Protein AF-A0A4Y1Z799-F1 (afdb_monomer)

Sequence (78 aa):
MSEQVPINYSTTDQAAYFYYTDDSGQNRVVWFEDVRSLFAKAQLVYDSRIAGIGSWQINFPMAVYPWVFTHFFQIRKV

Secondary structure (DSSP, 8-state):
---SPPPEEETTTTEEEEEEE-TTS-EEEEEE--HHHHHHHHHHHHHTT-S----S-TT-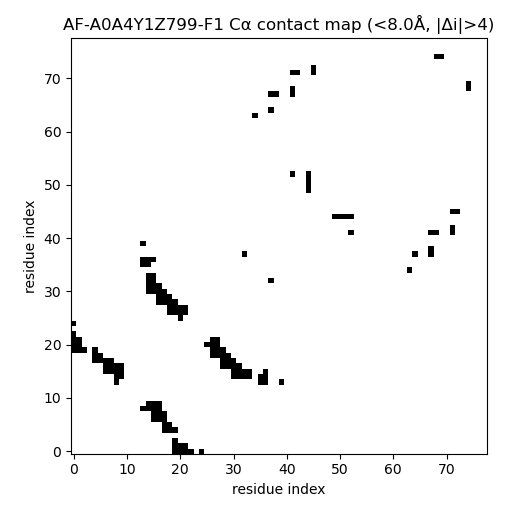--TTHHHHHHHH------

Foldseek 3Di:
DDPPWDWDADPVVQWIKTWDQDPVRDIDMDIDDDPRSLLVVLVCCQVVVPVDDDDPDPPDPHPCVVVSDVVRDDDDDD

Mean predicted aligned error: 3.4 Å

InterPro domains:
  IPR029070 Chitinase insertion domain superfamily [G3DSA:3.10.50.10] (1-32)
  IPR051887 Glycosyl Hydrolase 18 Domain-Containing Protein [PTHR46290] (5-69)

pLDDT: mean 94.72, std 4.95, range [77.5, 98.56]

Organism: NCBI:txid2078

Radius of gyration: 15.94 Å; Cα contacts (8 Å, |Δi|>4): 78; chains: 1; bounding box: 41×18×42 Å

Nearest PDB structures (foldseek):
  5jh8-assembly1_A  TM=9.037E-01  e=3.280E-03  Chromobacterium violaceum ATCC 12472
  3dmj-assembly1_A  TM=4.012E-01  e=9.117E-02  HIV-1 M:B_HXB2R
  1rtd-assembly1_A  TM=4.235E-01  e=2.313E-01  Human immunodeficiency virus 1
  3kle-assembly3_I  TM=4.180E-01  e=2.472E-01  Human immunodeficiency virus type 1 BH10
  7z24-assembly1_A  TM=4.107E-01  e=2.824E-01  Human immunodeficiency virus type 1 BH10

Structure (mmCIF, N/CA/C/O backbone):
data_AF-A0A4Y1Z799-F1
#
_entry.id   AF-A0A4Y1Z799-F1
#
loop_
_atom_site.group_PDB
_atom_site.id
_atom_site.type_symbol
_atom_site.label_atom_id
_atom_site.label_alt_id
_atom_site.label_comp_id
_atom_site.label_asym_id
_atom_site.label_entity_id
_atom_site.label_seq_id
_atom_site.pdbx_PDB_ins_code
_atom_site.Cartn_x
_atom_site.Cartn_y
_atom_site.Cartn_z
_atom_site.occupancy
_atom_site.B_iso_or_equiv
_atom_site.auth_seq_id
_atom_site.auth_comp_id
_atom_site.auth_asym_id
_atom_site.auth_atom_id
_atom_site.pdbx_PDB_model_num
ATOM 1 N N . MET A 1 1 ? -10.378 2.800 23.752 1.00 84.62 1 MET A N 1
ATOM 2 C CA . MET A 1 1 ? -9.871 2.402 22.426 1.00 84.62 1 MET A CA 1
ATOM 3 C C . MET A 1 1 ? -10.097 0.909 22.223 1.00 84.62 1 MET A C 1
ATOM 5 O O . MET A 1 1 ? -9.908 0.156 23.170 1.00 84.62 1 MET A O 1
ATOM 9 N N . SER A 1 2 ? -10.525 0.469 21.036 1.00 89.56 2 SER A N 1
ATOM 10 C CA . SER A 1 2 ? -10.574 -0.962 20.695 1.00 89.56 2 SER A CA 1
ATOM 11 C C . SER A 1 2 ? -9.184 -1.471 20.309 1.00 89.56 2 SER A C 1
ATOM 13 O O . SER A 1 2 ? -8.525 -0.861 19.465 1.00 89.56 2 SER A O 1
ATOM 15 N N . GLU A 1 3 ? -8.770 -2.603 20.866 1.00 90.06 3 GLU A N 1
ATOM 16 C CA . GLU A 1 3 ? -7.464 -3.219 20.614 1.00 90.06 3 GLU A CA 1
ATOM 17 C C . GLU A 1 3 ? -7.593 -4.512 19.794 1.00 90.06 3 GLU A C 1
ATOM 19 O O . GLU A 1 3 ? -8.687 -5.050 19.638 1.00 90.06 3 GLU A O 1
ATOM 24 N N . GLN A 1 4 ? -6.467 -5.006 19.263 1.00 93.69 4 GLN A N 1
ATOM 25 C CA . GLN A 1 4 ? -6.377 -6.285 18.533 1.00 93.69 4 GLN A CA 1
ATOM 26 C C . GLN A 1 4 ? -7.348 -6.408 17.341 1.00 93.69 4 GLN A C 1
ATOM 28 O O . GLN A 1 4 ? -7.885 -7.477 17.051 1.00 93.69 4 GLN A O 1
ATOM 33 N N . VAL A 1 5 ? -7.564 -5.303 16.629 1.00 96.94 5 VAL A N 1
ATOM 34 C CA . VAL A 1 5 ? -8.441 -5.255 15.453 1.00 96.94 5 VAL A CA 1
ATOM 35 C C . VAL A 1 5 ? -7.795 -5.924 14.228 1.00 96.94 5 VAL A C 1
ATOM 37 O O . VAL A 1 5 ? -6.576 -5.842 14.053 1.00 96.94 5 VAL A O 1
ATOM 40 N N . PRO A 1 6 ? -8.579 -6.581 13.351 1.00 97.44 6 PRO A N 1
ATOM 41 C CA . PRO A 1 6 ? -8.045 -7.226 12.158 1.00 97.44 6 PRO A CA 1
ATOM 42 C C . PRO A 1 6 ? -7.611 -6.202 11.101 1.00 97.44 6 PRO A C 1
ATOM 44 O O . PRO A 1 6 ? -8.312 -5.226 10.825 1.00 97.44 6 PRO A O 1
ATOM 47 N N . ILE A 1 7 ? -6.480 -6.477 10.451 1.00 98.06 7 ILE A N 1
ATOM 48 C CA . ILE A 1 7 ? -6.033 -5.748 9.261 1.00 98.06 7 ILE A CA 1
ATOM 49 C C . ILE A 1 7 ? -6.722 -6.342 8.030 1.00 98.06 7 ILE A C 1
ATOM 51 O O . ILE A 1 7 ? -6.564 -7.524 7.725 1.00 98.06 7 ILE A O 1
ATOM 55 N N . ASN A 1 8 ? -7.436 -5.497 7.294 1.00 98.31 8 ASN A N 1
ATOM 56 C CA . ASN A 1 8 ? -8.075 -5.818 6.023 1.00 98.31 8 ASN A CA 1
ATOM 57 C C . ASN A 1 8 ? -7.233 -5.304 4.846 1.00 98.31 8 ASN A C 1
ATOM 59 O O . ASN A 1 8 ? -6.270 -4.552 5.023 1.00 98.31 8 ASN A O 1
ATOM 63 N N . TYR A 1 9 ? -7.588 -5.722 3.631 1.00 98.56 9 TYR A N 1
ATOM 64 C CA . TYR A 1 9 ? -6.925 -5.286 2.404 1.00 98.56 9 TYR A CA 1
ATOM 65 C C . TYR A 1 9 ? -7.953 -4.999 1.315 1.00 98.56 9 TYR A C 1
ATOM 67 O O . TYR A 1 9 ? -8.765 -5.865 0.990 1.00 98.56 9 TYR A O 1
ATOM 75 N N . SER A 1 10 ? -7.917 -3.790 0.754 1.00 98.50 10 SER A N 1
ATOM 76 C CA . SER A 1 10 ? -8.751 -3.424 -0.390 1.00 98.50 10 SER A CA 1
ATOM 77 C C . SER A 1 10 ? -8.065 -3.880 -1.670 1.00 98.50 10 SER A C 1
ATOM 79 O O . SER A 1 10 ? -6.977 -3.409 -2.000 1.00 98.50 10 SER A O 1
ATOM 81 N N . THR A 1 11 ? -8.697 -4.788 -2.410 1.00 97.62 11 THR A N 1
ATOM 82 C CA . THR A 1 11 ? -8.201 -5.230 -3.720 1.00 97.62 11 THR A CA 1
ATOM 83 C C . THR A 1 11 ? -8.408 -4.175 -4.803 1.00 97.62 11 THR A C 1
ATOM 85 O O . THR A 1 11 ? -7.637 -4.139 -5.758 1.00 97.62 11 THR A O 1
ATOM 88 N N . THR A 1 12 ? -9.397 -3.294 -4.652 1.00 97.81 12 THR A N 1
ATOM 89 C CA . THR A 1 12 ? -9.629 -2.176 -5.575 1.00 97.81 12 THR A CA 1
ATOM 90 C C . THR A 1 12 ? -8.554 -1.104 -5.420 1.00 97.81 12 THR A C 1
ATOM 92 O O . THR A 1 12 ? -7.985 -0.664 -6.413 1.00 97.81 12 THR A O 1
ATOM 95 N N . ASP A 1 13 ? -8.235 -0.725 -4.178 1.00 98.19 13 ASP A N 1
ATOM 96 C CA . ASP A 1 13 ? -7.281 0.359 -3.889 1.00 98.19 13 ASP A CA 1
ATOM 97 C C . ASP A 1 13 ? -5.835 -0.136 -3.745 1.00 98.19 13 ASP A C 1
ATOM 99 O O . ASP A 1 13 ? -4.902 0.664 -3.698 1.00 98.19 13 ASP A O 1
ATOM 103 N N . GLN A 1 14 ? -5.643 -1.457 -3.648 1.00 98.38 14 GLN A N 1
ATOM 104 C CA . GLN A 1 14 ? -4.355 -2.098 -3.366 1.00 98.38 14 GLN A CA 1
ATOM 105 C C . GLN A 1 14 ? -3.682 -1.516 -2.110 1.00 98.38 14 GLN A C 1
ATOM 107 O O . GLN A 1 14 ? -2.485 -1.219 -2.109 1.00 98.38 14 GLN A O 1
ATOM 112 N N . ALA A 1 15 ? -4.455 -1.353 -1.032 1.00 98.38 15 ALA A N 1
ATOM 113 C CA . ALA A 1 15 ? -4.010 -0.755 0.227 1.00 98.38 15 ALA A CA 1
ATOM 114 C C . ALA A 1 15 ? -4.579 -1.490 1.448 1.00 98.38 15 ALA A C 1
ATOM 116 O O . ALA A 1 15 ? -5.697 -2.019 1.423 1.00 98.38 15 ALA A O 1
ATOM 117 N N . ALA A 1 16 ? -3.799 -1.513 2.529 1.00 98.38 16 ALA A N 1
ATOM 118 C CA . ALA A 1 16 ? -4.210 -2.100 3.794 1.00 98.38 16 ALA A CA 1
ATOM 119 C C . ALA A 1 16 ? -4.982 -1.078 4.632 1.00 98.38 16 ALA A C 1
ATOM 121 O O . ALA A 1 16 ? -4.702 0.124 4.602 1.00 98.38 16 ALA A O 1
ATOM 122 N N . TYR A 1 17 ? -5.951 -1.565 5.402 1.00 98.56 17 TYR A N 1
ATOM 123 C CA . TYR A 1 17 ? -6.711 -0.718 6.309 1.00 98.56 17 TYR A CA 1
ATOM 124 C C . TYR A 1 17 ? -7.253 -1.488 7.507 1.00 98.56 17 TYR A C 1
ATOM 126 O O . TYR A 1 17 ? -7.413 -2.708 7.470 1.00 98.56 17 TYR A O 1
ATOM 134 N N . PHE A 1 18 ? -7.578 -0.770 8.574 1.00 98.44 18 PHE A N 1
ATOM 135 C CA . PHE A 1 18 ? -8.339 -1.318 9.692 1.00 98.44 18 PHE A CA 1
ATOM 136 C C . PHE A 1 18 ? -9.254 -0.260 10.301 1.00 98.44 18 PHE A C 1
ATOM 138 O O . PHE A 1 18 ? -8.990 0.942 10.212 1.00 98.44 18 PHE A O 1
ATOM 145 N N . TYR A 1 19 ? -10.328 -0.730 10.928 1.00 98.00 19 TYR A N 1
ATOM 146 C CA . TYR A 1 19 ? -11.216 0.097 11.734 1.00 98.00 19 TYR A CA 1
ATOM 147 C C . TYR A 1 19 ? -10.884 -0.073 13.210 1.00 98.00 19 TYR A C 1
ATOM 149 O O . TYR A 1 19 ? -10.544 -1.172 13.646 1.00 98.00 19 TYR A O 1
ATOM 157 N N . TYR A 1 20 ? -11.01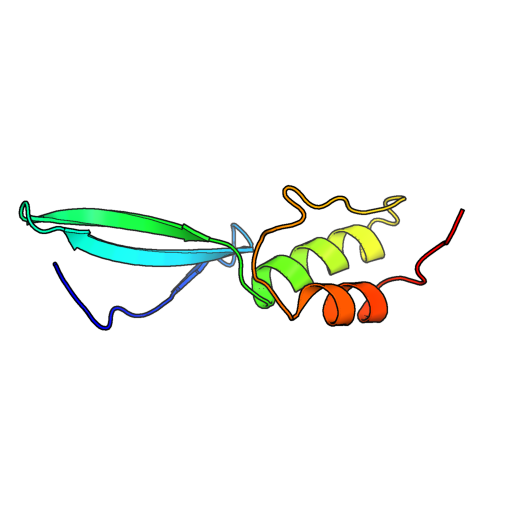8 1.001 13.979 1.00 97.75 20 TYR A N 1
ATOM 158 C CA . TYR A 1 20 ? -10.955 0.951 15.435 1.00 97.75 20 TYR A CA 1
ATOM 159 C C . TYR A 1 20 ? -11.903 1.992 16.036 1.00 97.75 20 TYR A C 1
ATOM 161 O O . TYR A 1 20 ? -12.251 2.979 15.386 1.00 97.75 20 TYR A O 1
ATOM 169 N N . THR A 1 21 ? -12.315 1.780 17.279 1.00 97.94 21 THR A N 1
ATOM 170 C CA . THR A 1 21 ? -13.064 2.758 18.069 1.00 97.94 21 THR A CA 1
ATOM 171 C C . THR A 1 21 ? -12.089 3.500 18.980 1.00 97.94 21 THR A C 1
ATOM 173 O O . THR A 1 21 ? -11.336 2.868 19.725 1.00 97.94 21 THR A O 1
ATOM 176 N N . ASP A 1 22 ? -12.066 4.831 18.913 1.00 96.38 22 ASP A N 1
ATOM 177 C CA . ASP A 1 22 ? -11.194 5.665 19.746 1.00 96.38 22 ASP A CA 1
ATOM 178 C C . ASP A 1 22 ? -11.721 5.826 21.188 1.00 96.38 22 ASP A C 1
ATOM 180 O O . ASP A 1 22 ? -12.768 5.291 21.555 1.00 96.38 22 ASP A O 1
ATOM 184 N N . ASP A 1 23 ? -10.981 6.538 22.040 1.00 96.31 23 ASP A N 1
ATOM 185 C CA . ASP A 1 23 ? -11.362 6.757 23.446 1.00 96.31 23 ASP A CA 1
ATOM 186 C C . ASP A 1 23 ? -12.608 7.634 23.624 1.00 96.31 23 ASP A C 1
ATOM 188 O O . ASP A 1 23 ? -13.234 7.607 24.681 1.00 96.31 23 ASP A O 1
ATOM 192 N N . SER A 1 24 ? -13.007 8.374 22.585 1.00 97.12 24 SER A N 1
ATOM 193 C CA . SER A 1 24 ? -14.253 9.145 22.565 1.00 97.12 24 SER A CA 1
ATOM 194 C C . SER A 1 24 ? -15.455 8.331 22.070 1.00 97.12 24 SER A C 1
ATOM 196 O O . SER A 1 24 ? -16.554 8.869 21.954 1.00 97.12 24 SER A O 1
ATOM 198 N N . GLY A 1 25 ? -15.260 7.042 21.767 1.00 96.00 25 GLY A N 1
ATOM 199 C CA . GLY A 1 25 ? -16.298 6.157 21.243 1.00 96.00 25 GLY A CA 1
ATOM 200 C C . GLY A 1 25 ? -16.562 6.321 19.743 1.00 96.00 25 GLY A C 1
ATOM 201 O O . GLY A 1 25 ? -17.539 5.770 19.239 1.00 96.00 25 GLY A O 1
ATOM 202 N N . GLN A 1 26 ? -15.721 7.059 19.010 1.00 97.62 26 GLN A N 1
ATOM 203 C CA . GLN A 1 26 ? -15.897 7.262 17.572 1.00 97.62 26 GLN A CA 1
ATOM 204 C C . GLN A 1 26 ? -15.194 6.173 16.768 1.00 97.62 26 GLN A C 1
ATOM 206 O O . GLN A 1 26 ? -14.045 5.818 17.037 1.00 97.62 26 GLN A O 1
ATOM 211 N N . ASN A 1 27 ? -15.864 5.694 15.723 1.00 97.06 27 ASN A N 1
ATOM 212 C CA . ASN A 1 27 ? -15.260 4.788 14.756 1.00 97.06 27 ASN A CA 1
ATOM 213 C C . ASN A 1 27 ? -14.318 5.557 13.826 1.00 97.06 27 ASN A C 1
ATOM 215 O O . ASN A 1 27 ? -14.686 6.570 13.230 1.00 97.06 27 ASN A O 1
ATOM 219 N N . ARG A 1 28 ? -13.103 5.042 13.681 1.00 97.56 28 ARG A N 1
ATOM 220 C CA . ARG A 1 28 ? -12.039 5.574 12.834 1.00 97.56 28 ARG A CA 1
ATOM 221 C C . ARG A 1 28 ? -11.582 4.502 11.856 1.00 97.56 28 ARG A C 1
ATOM 223 O O . ARG A 1 28 ? -11.735 3.309 12.112 1.00 97.56 28 ARG A O 1
ATOM 230 N N . VAL A 1 29 ? -10.981 4.939 10.756 1.00 97.94 29 VAL A N 1
ATOM 231 C CA . VAL A 1 29 ? -10.288 4.076 9.798 1.00 97.94 29 VAL A CA 1
ATOM 232 C C . VAL A 1 29 ? -8.861 4.571 9.620 1.00 97.94 29 VAL A C 1
ATOM 234 O O . VAL A 1 29 ? -8.625 5.777 9.538 1.00 97.94 29 VAL A O 1
ATOM 237 N N . VAL A 1 30 ? -7.918 3.637 9.557 1.00 97.94 30 VAL A N 1
ATOM 238 C CA . VAL A 1 30 ? -6.524 3.906 9.198 1.00 97.94 30 VAL A CA 1
ATOM 239 C C . VAL A 1 30 ? -6.236 3.196 7.890 1.00 97.94 30 VAL A C 1
ATOM 241 O O . VAL A 1 30 ? -6.449 1.991 7.794 1.00 97.94 30 VAL A O 1
ATOM 244 N N . TRP A 1 31 ? -5.733 3.944 6.913 1.00 98.44 31 TRP A N 1
ATOM 245 C CA . TRP A 1 31 ? -5.192 3.423 5.662 1.00 98.44 31 TRP A CA 1
ATOM 246 C C . TRP A 1 31 ? -3.675 3.505 5.704 1.00 98.44 31 TRP A C 1
ATOM 248 O O . TRP A 1 31 ? -3.122 4.511 6.153 1.00 98.44 31 TRP A O 1
ATOM 258 N N . PHE A 1 32 ? -3.005 2.449 5.261 1.00 96.31 32 PHE A N 1
ATOM 259 C CA . PHE A 1 32 ? -1.553 2.367 5.318 1.00 96.31 32 PHE A CA 1
ATOM 260 C C . PHE A 1 32 ? -0.993 1.415 4.257 1.00 96.31 32 PHE A C 1
ATOM 262 O O . PHE A 1 32 ? -1.720 0.704 3.559 1.00 96.31 32 PHE A O 1
ATOM 269 N N . GLU A 1 33 ? 0.329 1.431 4.139 1.00 94.69 33 GLU A N 1
ATOM 270 C CA . GLU A 1 33 ? 1.082 0.581 3.226 1.00 94.69 33 GLU A CA 1
ATOM 271 C C . GLU A 1 33 ? 1.621 -0.652 3.953 1.00 94.69 33 GLU A C 1
ATOM 273 O O . GLU A 1 33 ? 2.091 -0.570 5.089 1.00 94.69 33 GLU A O 1
ATOM 278 N N . ASP A 1 34 ? 1.611 -1.788 3.266 1.00 95.44 34 ASP A N 1
ATOM 279 C CA . ASP A 1 34 ? 2.289 -3.002 3.693 1.00 95.44 34 ASP A CA 1
ATOM 280 C C . ASP A 1 34 ? 3.049 -3.646 2.521 1.00 95.44 34 ASP A C 1
ATOM 282 O O . ASP A 1 34 ? 3.212 -3.064 1.445 1.00 95.44 34 ASP A O 1
ATOM 286 N N . VAL A 1 35 ? 3.555 -4.866 2.719 1.00 95.75 35 VAL A N 1
ATOM 287 C CA . VAL A 1 35 ? 4.298 -5.570 1.666 1.00 95.75 35 VAL A CA 1
ATOM 288 C C . VAL A 1 35 ? 3.446 -5.836 0.418 1.00 95.75 35 VAL A C 1
ATOM 290 O O . VAL A 1 35 ? 3.984 -5.812 -0.685 1.00 95.75 35 VAL A O 1
ATOM 293 N N . ARG A 1 36 ? 2.129 -6.048 0.563 1.00 97.25 36 ARG A N 1
ATOM 294 C CA . ARG A 1 36 ? 1.218 -6.362 -0.547 1.00 97.25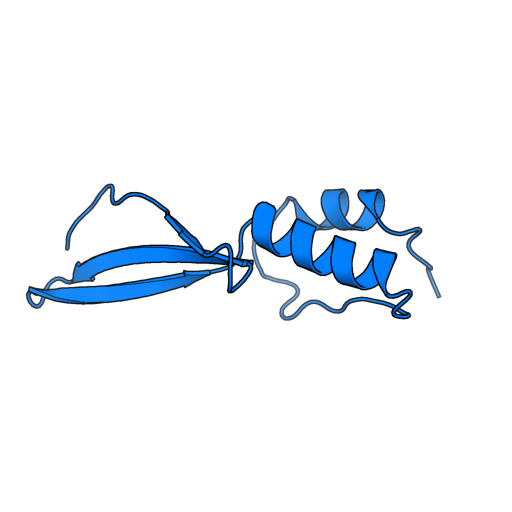 36 ARG A CA 1
ATOM 295 C C . ARG A 1 36 ? 1.034 -5.136 -1.431 1.00 97.25 36 ARG A C 1
ATOM 297 O O . ARG A 1 36 ? 1.210 -5.221 -2.643 1.00 97.25 36 ARG A O 1
ATOM 304 N N . SER A 1 37 ? 0.748 -3.986 -0.819 1.00 97.31 37 SER A N 1
ATOM 305 C CA . SER A 1 37 ? 0.580 -2.724 -1.544 1.00 97.31 37 SER A CA 1
ATOM 306 C C . SER A 1 37 ? 1.881 -2.242 -2.193 1.00 97.31 37 SER A C 1
ATOM 308 O O . SER A 1 37 ? 1.849 -1.754 -3.325 1.00 97.31 37 SER A O 1
ATOM 310 N N . LEU A 1 38 ? 3.036 -2.431 -1.542 1.00 96.25 38 LEU A N 1
ATOM 311 C CA . LEU A 1 38 ? 4.332 -2.134 -2.158 1.00 96.25 38 LEU A CA 1
ATOM 312 C C . LEU A 1 38 ? 4.617 -3.041 -3.360 1.00 96.25 38 LEU A C 1
ATOM 314 O O . LEU A 1 38 ? 5.073 -2.551 -4.394 1.00 96.25 38 LEU A O 1
ATOM 318 N N . PHE A 1 39 ? 4.347 -4.343 -3.235 1.00 97.62 39 PHE A N 1
ATOM 319 C CA . PHE A 1 39 ? 4.545 -5.306 -4.316 1.00 97.62 39 PHE A CA 1
ATOM 320 C C . PHE A 1 39 ? 3.679 -4.953 -5.529 1.00 97.62 39 PHE A C 1
ATOM 322 O O . PHE A 1 39 ? 4.201 -4.875 -6.637 1.00 97.62 39 PHE A O 1
ATOM 329 N N . ALA A 1 40 ? 2.399 -4.628 -5.317 1.00 98.06 40 ALA A N 1
ATOM 330 C CA . ALA A 1 40 ? 1.491 -4.205 -6.382 1.00 98.06 40 ALA A CA 1
ATOM 331 C C . ALA A 1 40 ? 1.985 -2.943 -7.114 1.00 98.06 40 ALA A C 1
ATOM 333 O O . ALA A 1 40 ? 1.980 -2.889 -8.344 1.00 98.06 40 ALA A O 1
ATOM 334 N N . LYS A 1 41 ? 2.476 -1.935 -6.376 1.00 97.44 41 LYS A N 1
ATOM 335 C CA . LYS A 1 41 ? 3.027 -0.704 -6.970 1.00 97.44 41 LYS A CA 1
ATOM 336 C C . LYS A 1 41 ? 4.324 -0.962 -7.745 1.00 97.44 41 LYS A C 1
ATOM 338 O O . LYS A 1 41 ? 4.495 -0.428 -8.840 1.00 97.44 41 LYS A O 1
ATOM 343 N N . ALA A 1 42 ? 5.230 -1.778 -7.205 1.00 97.44 42 ALA A N 1
ATOM 344 C CA . ALA A 1 42 ? 6.475 -2.135 -7.886 1.00 97.44 42 ALA A CA 1
ATOM 345 C C . ALA A 1 42 ? 6.208 -2.963 -9.156 1.00 97.44 42 ALA A C 1
ATOM 347 O O . ALA A 1 42 ? 6.793 -2.685 -10.203 1.00 97.44 42 ALA A O 1
ATOM 348 N N . GLN A 1 43 ? 5.261 -3.900 -9.089 1.00 98.12 43 GLN A N 1
ATOM 349 C CA . GLN A 1 43 ? 4.811 -4.673 -10.239 1.00 98.12 43 GLN A CA 1
ATOM 350 C C . GLN A 1 43 ? 4.209 -3.779 -11.325 1.00 98.12 43 GLN A C 1
ATOM 352 O O . GLN A 1 43 ? 4.576 -3.910 -12.487 1.00 98.12 43 GLN A O 1
ATOM 357 N N . LEU A 1 44 ? 3.363 -2.811 -10.958 1.00 98.00 44 LEU A N 1
ATOM 358 C CA . LEU A 1 44 ? 2.793 -1.865 -11.918 1.00 98.00 44 LEU A CA 1
ATOM 359 C C . LEU A 1 44 ? 3.878 -1.086 -12.675 1.00 98.00 44 LEU A C 1
ATOM 361 O O . LEU A 1 44 ? 3.783 -0.927 -13.893 1.00 98.00 44 LEU A O 1
ATOM 365 N N . VAL A 1 45 ? 4.912 -0.613 -11.972 1.00 98.25 45 VAL A N 1
ATOM 366 C CA . VAL A 1 45 ? 6.056 0.087 -12.583 1.00 98.25 45 VAL A CA 1
ATOM 367 C C . VAL A 1 45 ? 6.806 -0.831 -13.549 1.00 98.25 45 VAL A C 1
ATOM 369 O O . VAL A 1 45 ? 7.134 -0.398 -14.655 1.00 98.25 45 VAL A O 1
ATOM 372 N N . TYR A 1 46 ? 7.037 -2.088 -13.155 1.00 98.00 46 TYR A N 1
ATOM 373 C CA . TYR A 1 46 ? 7.691 -3.100 -13.984 1.00 98.00 46 TYR A CA 1
ATOM 374 C C . TYR A 1 46 ? 6.884 -3.414 -15.255 1.00 98.00 46 TYR A C 1
ATOM 376 O O . TYR A 1 46 ? 7.389 -3.231 -16.365 1.00 98.00 46 TYR A O 1
ATOM 384 N N . ASP A 1 47 ? 5.615 -3.799 -15.102 1.00 98.25 47 ASP A N 1
ATOM 385 C CA . ASP A 1 47 ? 4.730 -4.204 -16.201 1.00 98.25 47 ASP A CA 1
ATOM 386 C C . ASP A 1 47 ? 4.471 -3.045 -17.177 1.00 98.25 47 ASP A C 1
ATOM 388 O O . ASP A 1 47 ? 4.435 -3.233 -18.395 1.00 98.25 47 ASP A O 1
ATOM 392 N N . SER A 1 48 ? 4.368 -1.819 -16.653 1.00 98.25 48 SER A N 1
ATOM 393 C CA . SER A 1 48 ? 4.128 -0.608 -17.451 1.00 98.25 48 SER A CA 1
ATOM 394 C C . SER A 1 48 ? 5.402 0.018 -18.027 1.00 98.25 48 SER A C 1
ATOM 396 O O . SER A 1 48 ? 5.317 1.027 -18.727 1.00 98.25 48 SER A O 1
ATOM 398 N N . ARG A 1 49 ? 6.587 -0.540 -17.737 1.00 97.00 49 ARG A N 1
ATOM 399 C CA . ARG A 1 49 ? 7.898 -0.003 -18.157 1.00 97.00 49 ARG A CA 1
ATOM 400 C C . ARG A 1 49 ? 8.111 1.466 -17.774 1.00 97.00 49 ARG A C 1
ATOM 402 O O . ARG A 1 49 ? 8.721 2.237 -18.519 1.00 97.00 49 ARG A O 1
ATOM 409 N N . ILE A 1 50 ? 7.609 1.861 -16.607 1.00 97.81 50 ILE A N 1
ATOM 410 C CA . ILE A 1 50 ? 7.852 3.195 -16.053 1.00 97.81 50 ILE A CA 1
ATOM 411 C C . ILE A 1 50 ? 9.324 3.272 -15.622 1.00 97.81 50 ILE A C 1
ATOM 413 O O . ILE A 1 50 ? 9.881 2.318 -15.086 1.00 97.81 50 ILE A O 1
ATOM 417 N N . ALA A 1 51 ? 9.972 4.415 -15.860 1.00 95.94 51 ALA A N 1
ATOM 418 C CA . ALA A 1 51 ? 11.423 4.561 -15.709 1.00 95.94 51 ALA A CA 1
ATOM 419 C C . ALA A 1 51 ? 11.949 4.409 -14.265 1.00 95.94 51 ALA A C 1
ATOM 421 O O . ALA A 1 51 ? 13.153 4.246 -14.070 1.00 95.94 51 ALA A O 1
ATOM 422 N N . GLY A 1 52 ? 11.080 4.483 -13.256 1.00 94.50 52 GLY A N 1
ATOM 423 C CA . GLY A 1 52 ? 11.463 4.291 -11.864 1.00 94.50 52 GLY A CA 1
ATOM 424 C C . GLY A 1 52 ? 10.327 4.539 -10.878 1.00 94.50 52 GLY A C 1
ATOM 425 O O . GLY A 1 52 ? 9.211 4.894 -11.254 1.00 94.50 52 GLY A O 1
ATOM 426 N N . ILE A 1 53 ? 10.650 4.365 -9.600 1.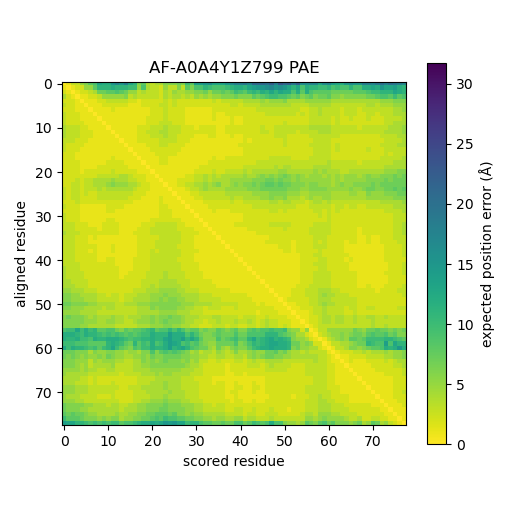00 94.12 53 ILE A N 1
ATOM 427 C CA . ILE A 1 53 ? 9.776 4.611 -8.453 1.00 94.12 53 ILE A CA 1
ATOM 428 C C . ILE A 1 53 ? 10.541 5.438 -7.415 1.00 94.12 53 ILE A C 1
ATOM 430 O O . ILE A 1 53 ? 11.742 5.248 -7.227 1.00 94.12 53 ILE A O 1
ATOM 434 N N . GLY A 1 54 ? 9.852 6.372 -6.762 1.00 89.69 54 GLY A N 1
ATOM 435 C CA . GLY A 1 54 ? 10.397 7.183 -5.675 1.00 89.69 54 GLY A CA 1
ATOM 436 C C . GLY A 1 54 ? 9.663 6.905 -4.368 1.00 89.69 54 GLY A C 1
ATOM 437 O O . GLY A 1 54 ? 8.475 6.586 -4.380 1.00 89.69 54 GLY A O 1
ATOM 438 N N . SER A 1 55 ? 10.362 7.035 -3.242 1.00 88.38 55 SER A N 1
ATOM 439 C CA . SER A 1 55 ? 9.771 6.936 -1.908 1.00 88.38 55 SER A CA 1
ATOM 440 C C . SER A 1 55 ? 9.770 8.292 -1.209 1.00 88.38 55 SER A C 1
ATOM 442 O O . SER A 1 55 ? 10.726 9.064 -1.293 1.00 88.38 55 SER A O 1
ATOM 444 N N . TRP A 1 56 ? 8.689 8.563 -0.481 1.00 90.06 56 TRP A N 1
ATOM 445 C CA . TRP A 1 56 ? 8.611 9.658 0.475 1.00 90.06 56 TRP A CA 1
ATOM 446 C C . TRP A 1 56 ? 8.085 9.103 1.805 1.00 90.06 56 TRP A C 1
ATOM 448 O O . TRP A 1 56 ? 7.004 8.530 1.835 1.00 90.06 56 TRP A O 1
ATOM 458 N N . GLN A 1 57 ? 8.770 9.216 2.939 1.00 86.69 57 GLN A N 1
ATOM 459 C CA . GLN A 1 57 ? 10.109 9.769 3.179 1.00 86.69 57 GLN A CA 1
ATOM 460 C C . GLN A 1 57 ? 11.121 8.656 3.488 1.00 86.69 57 GLN A C 1
ATOM 462 O O . GLN A 1 57 ? 10.742 7.544 3.848 1.00 86.69 57 GLN A O 1
ATOM 467 N N . ILE A 1 58 ? 12.416 8.971 3.402 1.00 77.50 58 ILE A N 1
ATOM 468 C CA . ILE A 1 58 ? 13.519 8.014 3.617 1.00 77.50 58 ILE A CA 1
ATOM 469 C C . ILE A 1 58 ? 13.455 7.351 5.007 1.00 77.50 58 ILE A C 1
ATOM 471 O O . ILE A 1 58 ? 13.780 6.177 5.141 1.00 77.50 58 ILE A O 1
ATOM 475 N N . ASN A 1 59 ? 12.967 8.066 6.027 1.00 79.19 59 ASN A N 1
ATOM 476 C CA . ASN A 1 59 ? 12.870 7.571 7.406 1.00 79.19 59 ASN A CA 1
ATOM 477 C C . ASN A 1 59 ? 11.575 6.791 7.712 1.00 79.19 59 ASN A C 1
ATOM 479 O O . ASN A 1 59 ? 11.161 6.722 8.868 1.00 79.19 59 ASN A O 1
ATOM 483 N N . PHE A 1 60 ? 10.905 6.219 6.708 1.00 78.19 60 PHE A N 1
ATOM 484 C CA . PHE A 1 60 ? 9.758 5.344 6.952 1.00 78.19 60 PHE A CA 1
ATOM 485 C C . PHE A 1 60 ? 10.230 3.912 7.288 1.00 78.19 60 PHE A C 1
ATOM 487 O O . PHE A 1 60 ? 10.915 3.290 6.470 1.00 78.19 60 PHE A O 1
ATOM 494 N N . PRO A 1 61 ? 9.893 3.360 8.471 1.00 80.00 61 PRO A N 1
ATOM 495 C CA . PRO A 1 61 ? 10.421 2.081 8.934 1.00 80.00 61 PRO A CA 1
ATOM 496 C C . PRO A 1 61 ? 9.718 0.907 8.247 1.00 80.00 61 PRO A C 1
ATOM 498 O O . PRO A 1 61 ? 8.803 0.293 8.788 1.00 80.00 61 PRO A O 1
ATOM 501 N N . MET A 1 62 ? 10.170 0.565 7.044 1.00 85.88 62 MET A N 1
ATOM 502 C CA . MET A 1 62 ? 9.669 -0.594 6.314 1.00 85.88 62 MET A CA 1
ATOM 503 C C . MET A 1 62 ? 10.829 -1.377 5.703 1.00 85.88 62 MET A C 1
ATOM 505 O O . MET A 1 62 ? 11.257 -1.163 4.571 1.00 85.88 62 MET A O 1
ATOM 509 N N . ALA A 1 63 ? 11.346 -2.319 6.494 1.00 89.31 63 ALA A N 1
ATOM 510 C CA . ALA A 1 63 ? 12.554 -3.086 6.187 1.00 89.31 63 ALA A CA 1
ATOM 511 C C . ALA A 1 63 ? 12.469 -3.908 4.886 1.00 89.31 63 ALA A C 1
ATOM 513 O O . ALA A 1 63 ? 13.495 -4.300 4.339 1.00 89.31 63 ALA A O 1
ATOM 514 N N . VAL A 1 64 ? 11.259 -4.155 4.375 1.00 91.69 64 VAL A N 1
ATOM 515 C CA . VAL A 1 64 ? 11.027 -4.931 3.148 1.00 91.69 64 VAL A CA 1
ATOM 516 C C . VAL A 1 64 ? 11.282 -4.146 1.855 1.00 91.69 64 VAL A C 1
ATOM 518 O O . VAL A 1 64 ? 11.382 -4.770 0.801 1.00 91.69 64 VAL A O 1
ATOM 521 N N . TYR A 1 65 ? 11.429 -2.812 1.905 1.00 91.31 65 TYR A N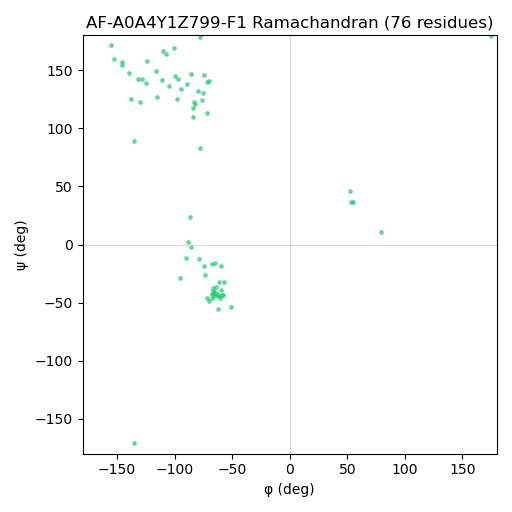 1
ATOM 522 C CA . TYR A 1 65 ? 11.646 -1.981 0.708 1.00 91.31 65 TYR A CA 1
ATOM 523 C C . TYR A 1 65 ? 12.788 -2.477 -0.191 1.00 91.31 65 TYR A C 1
ATOM 525 O O . TYR A 1 65 ? 12.537 -2.698 -1.379 1.00 91.31 65 TYR A O 1
ATOM 533 N N . PRO A 1 66 ? 14.021 -2.689 0.323 1.00 91.81 66 PRO A N 1
ATOM 534 C CA . PRO A 1 66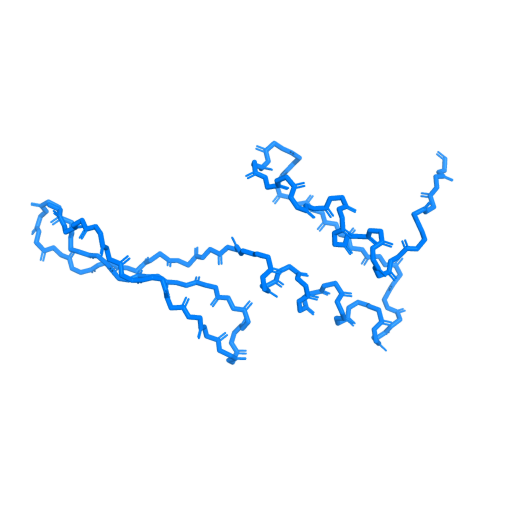 ? 15.131 -3.110 -0.524 1.00 91.81 66 PRO A CA 1
ATOM 535 C C . PRO A 1 66 ? 14.856 -4.437 -1.228 1.00 91.81 66 PRO A C 1
ATOM 537 O O . PRO A 1 66 ? 15.181 -4.563 -2.402 1.00 91.81 66 PRO A O 1
ATOM 540 N N . TRP A 1 67 ? 14.222 -5.394 -0.542 1.00 94.69 67 TRP A N 1
ATOM 541 C CA . TRP A 1 67 ? 13.917 -6.703 -1.118 1.00 94.69 67 TRP A CA 1
ATOM 542 C C . TRP A 1 67 ? 12.881 -6.614 -2.241 1.00 94.69 67 TRP A C 1
ATOM 544 O O . TRP A 1 67 ? 13.093 -7.184 -3.308 1.00 94.69 67 TRP A O 1
ATOM 554 N N . VAL A 1 68 ? 11.787 -5.865 -2.049 1.00 95.94 68 VAL A N 1
ATOM 555 C CA . VAL A 1 68 ? 10.778 -5.708 -3.112 1.00 95.94 68 VAL A CA 1
ATOM 556 C C . VAL A 1 68 ? 11.380 -4.989 -4.320 1.00 95.94 68 VAL A C 1
ATOM 558 O O . VAL A 1 68 ? 11.164 -5.401 -5.456 1.00 95.94 68 VAL A O 1
ATOM 561 N N . PHE A 1 69 ? 12.182 -3.945 -4.107 1.00 94.81 69 PHE A N 1
ATOM 562 C CA . PHE A 1 69 ? 12.789 -3.223 -5.223 1.00 94.81 69 PHE A CA 1
ATOM 563 C C . PHE A 1 69 ? 13.811 -4.055 -5.994 1.00 94.81 69 PHE A C 1
ATOM 565 O O . PHE A 1 69 ? 13.810 -3.994 -7.220 1.00 94.81 69 PHE A O 1
ATOM 572 N N . THR A 1 70 ? 14.643 -4.863 -5.332 1.00 95.81 70 THR A N 1
ATOM 573 C CA . THR A 1 70 ? 15.583 -5.746 -6.043 1.00 95.81 70 THR A CA 1
ATOM 574 C C . THR A 1 70 ? 14.908 -6.958 -6.683 1.00 95.81 70 THR A C 1
ATOM 576 O O . THR A 1 70 ? 15.481 -7.538 -7.602 1.00 95.81 70 THR A O 1
ATOM 579 N N . HIS A 1 71 ? 13.696 -7.326 -6.254 1.00 96.94 71 HIS A N 1
ATOM 580 C CA . HIS A 1 71 ? 12.885 -8.344 -6.925 1.00 96.94 71 HIS A CA 1
ATOM 581 C C . HIS A 1 71 ? 12.419 -7.886 -8.3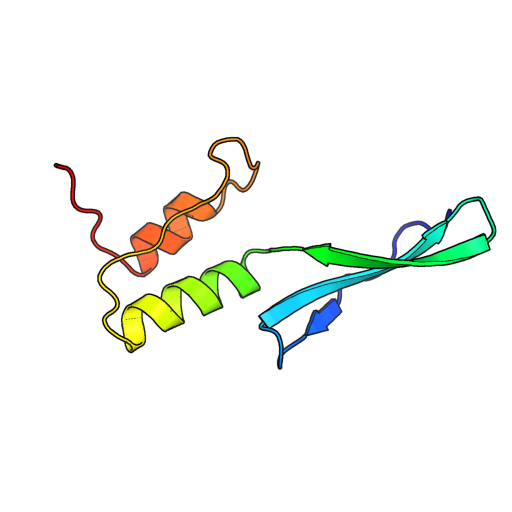18 1.00 96.94 71 HIS A C 1
ATOM 583 O O . HIS A 1 71 ? 12.483 -8.664 -9.266 1.00 96.94 71 HIS A O 1
ATOM 589 N N . PHE A 1 72 ? 11.989 -6.626 -8.455 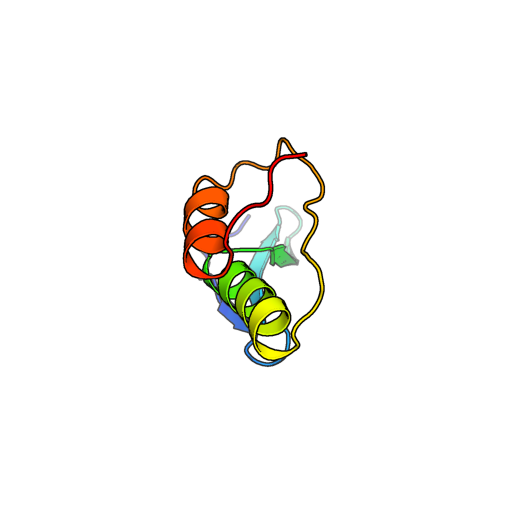1.00 97.38 72 PHE A N 1
ATOM 590 C CA . PHE A 1 72 ? 11.456 -6.086 -9.715 1.00 97.38 72 PHE A CA 1
ATOM 591 C C . PHE A 1 72 ? 12.482 -5.342 -10.575 1.00 97.38 72 PHE A C 1
ATOM 593 O O . PHE A 1 72 ? 12.337 -5.290 -11.797 1.00 97.38 72 PHE A O 1
ATOM 600 N N . PHE A 1 73 ? 13.501 -4.729 -9.969 1.00 96.00 73 PHE A N 1
ATOM 601 C CA . PHE A 1 73 ? 14.356 -3.760 -10.650 1.00 96.00 73 PHE A CA 1
ATOM 602 C C . PHE A 1 73 ? 15.843 -4.076 -10.510 1.00 96.00 73 PHE A C 1
ATOM 604 O O . PHE A 1 73 ? 16.347 -4.420 -9.441 1.00 96.00 73 PHE A O 1
ATOM 611 N N . GLN A 1 74 ? 16.585 -3.820 -11.587 1.00 95.31 74 GLN A N 1
ATOM 612 C CA . GLN A 1 74 ? 18.030 -3.631 -11.510 1.00 95.31 74 GLN A CA 1
ATOM 613 C C . GLN A 1 74 ? 18.313 -2.174 -11.124 1.00 95.31 74 GLN A C 1
ATOM 615 O O . GLN A 1 74 ? 18.071 -1.253 -11.903 1.00 95.31 74 GLN A O 1
ATOM 620 N N . ILE A 1 75 ? 18.802 -1.953 -9.901 1.00 94.19 75 ILE A N 1
ATOM 621 C CA . ILE A 1 75 ? 19.020 -0.604 -9.365 1.00 94.19 75 ILE A CA 1
ATOM 622 C C . ILE A 1 75 ? 20.222 0.050 -10.058 1.00 94.19 75 ILE A C 1
ATOM 624 O O . ILE A 1 75 ? 21.371 -0.352 -9.854 1.00 94.19 75 ILE A O 1
ATOM 628 N N . ARG A 1 76 ? 19.960 1.102 -10.842 1.00 95.00 76 ARG A N 1
ATOM 629 C CA . ARG A 1 76 ? 21.000 1.933 -11.457 1.00 95.00 76 ARG A CA 1
ATOM 630 C C . ARG A 1 76 ? 21.614 2.870 -10.419 1.00 95.00 76 ARG A C 1
ATOM 632 O O . ARG A 1 76 ? 20.909 3.677 -9.820 1.00 9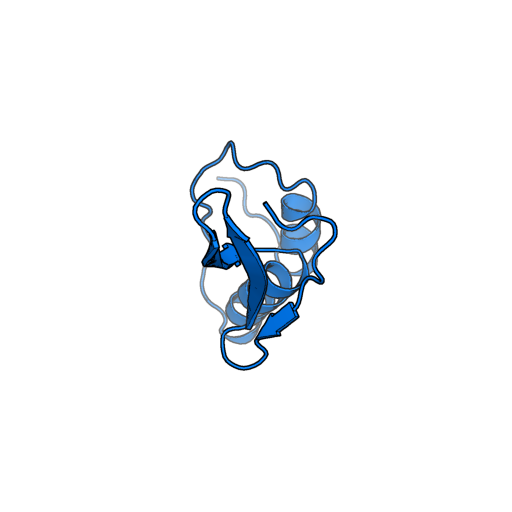5.00 76 ARG A O 1
ATOM 639 N N . LYS A 1 77 ? 22.934 2.799 -10.264 1.00 93.19 77 LYS A N 1
ATOM 640 C CA . LYS A 1 77 ? 23.734 3.786 -9.529 1.00 93.19 77 LYS A CA 1
ATOM 641 C C . LYS A 1 77 ? 24.270 4.809 -10.530 1.00 93.19 77 LYS A C 1
ATOM 643 O O . LYS A 1 77 ? 24.716 4.409 -11.605 1.00 93.19 77 LYS A O 1
ATOM 648 N N . VAL A 1 78 ? 24.162 6.090 -10.197 1.00 90.12 78 VAL A N 1
ATOM 649 C CA . VAL A 1 78 ? 24.672 7.221 -10.988 1.00 90.12 78 VAL A CA 1
ATOM 650 C C . VAL A 1 78 ? 25.732 7.967 -10.203 1.00 90.12 78 VAL A C 1
ATOM 652 O O . VAL A 1 78 ? 25.650 7.923 -8.954 1.00 90.12 78 VAL A O 1
#

Solvent-accessible surface area (backbone atoms only — not comparable to full-atom values): 5068 Å² total; per-residue (Å²): 94,62,74,94,62,69,79,46,70,41,82,89,76,48,34,32,33,36,63,41,34,43,82,88,70,46,80,46,76,49,78,49,83,47,72,67,31,51,47,54,53,50,46,50,34,53,78,68,66,49,96,72,86,86,81,87,60,90,88,59,95,55,90,60,54,67,58,55,48,59,72,70,41,86,84,83,85,131